Protein AF-A0A5B0KYP2-F1 (afdb_monomer_lite)

pLDDT: mean 80.03, std 15.46, range [41.5, 93.25]

Organism: NCBI:txid2970906

Radius of gyration: 15.23 Å; chains: 1; bounding box: 50×24×40 Å

Foldseek 3Di:
DPDDDPPPPDQDLQNVVCVFANPVRLLVQLLVQCVVVVFKDALLSSLCSSCPPPPQDPVCSVSSSVVSVVSLVVCCVVQQWHDPPPRMIGGD

Secondary structure (DSSP, 8-state):
-PPPPPP---S-HHHHHTTTS-HHHHHHHHHHHHHHTTTEEEHHHHHHHHHTTS---GGGHHHHHHHHHHHHHHHHTTTSEEEEETTEEEE-

Structure (mmCIF, N/CA/C/O backbone):
data_AF-A0A5B0KYP2-F1
#
_entry.id   AF-A0A5B0KYP2-F1
#
loop_
_atom_site.group_PDB
_atom_site.id
_atom_site.type_symbol
_atom_site.label_atom_id
_atom_site.label_alt_id
_atom_site.label_comp_id
_atom_site.label_asym_id
_atom_site.label_entity_id
_atom_site.label_seq_id
_atom_site.pdbx_PDB_ins_code
_atom_site.Cartn_x
_atom_site.Cartn_y
_atom_site.Cartn_z
_atom_site.occupancy
_atom_site.B_iso_or_equiv
_atom_site.auth_seq_id
_atom_site.auth_comp_id
_atom_site.auth_asym_id
_atom_site.auth_atom_id
_atom_site.pdbx_PDB_model_num
ATOM 1 N N . MET A 1 1 ? 38.495 4.312 -25.290 1.00 44.00 1 MET A N 1
ATOM 2 C CA . MET A 1 1 ? 37.580 3.793 -24.250 1.00 44.00 1 MET A CA 1
ATOM 3 C C . MET A 1 1 ? 36.171 4.268 -24.595 1.00 44.00 1 MET A C 1
ATOM 5 O O . MET A 1 1 ? 35.947 5.472 -24.518 1.00 44.00 1 MET A O 1
ATOM 9 N N . PRO A 1 2 ? 35.262 3.404 -25.078 1.00 41.88 2 PRO A N 1
ATOM 10 C CA . PRO A 1 2 ? 33.874 3.793 -25.321 1.00 41.88 2 PRO A CA 1
ATOM 11 C C . PRO A 1 2 ? 33.219 4.209 -23.996 1.00 41.88 2 PRO A C 1
ATOM 13 O O . PRO A 1 2 ? 33.403 3.555 -22.971 1.00 41.88 2 PRO A O 1
ATOM 16 N N . GLY A 1 3 ? 32.543 5.359 -24.017 1.00 41.50 3 GLY A N 1
ATOM 17 C CA . GLY A 1 3 ? 32.042 6.046 -22.832 1.00 41.50 3 GLY A CA 1
ATOM 18 C C . GLY A 1 3 ? 31.070 5.198 -22.016 1.00 41.50 3 GLY A C 1
ATOM 19 O O . GLY A 1 3 ? 30.142 4.601 -22.557 1.00 41.50 3 GLY A O 1
ATOM 20 N N . LEU A 1 4 ? 31.279 5.188 -20.699 1.00 51.16 4 LEU A N 1
ATOM 21 C CA . LEU A 1 4 ? 30.307 4.705 -19.724 1.00 51.16 4 LEU A CA 1
ATOM 22 C C . LEU A 1 4 ? 28.928 5.325 -20.020 1.00 51.16 4 LEU A C 1
ATOM 24 O O . LEU A 1 4 ? 28.847 6.548 -20.201 1.00 51.16 4 LEU A O 1
ATOM 28 N N . PRO A 1 5 ? 27.838 4.535 -20.061 1.00 49.69 5 PRO A N 1
ATOM 29 C CA . PRO A 1 5 ? 26.502 5.093 -20.189 1.00 49.69 5 PRO A CA 1
ATOM 30 C C . PRO A 1 5 ? 26.259 6.034 -19.007 1.00 49.69 5 PRO A C 1
ATOM 32 O O . PRO A 1 5 ? 26.423 5.661 -17.844 1.00 49.69 5 PRO A O 1
ATOM 35 N N . ARG A 1 6 ? 25.918 7.290 -19.319 1.00 54.47 6 ARG A N 1
ATOM 36 C CA . ARG A 1 6 ? 25.629 8.328 -18.325 1.00 54.47 6 ARG A CA 1
ATOM 37 C C . ARG A 1 6 ? 24.571 7.813 -17.341 1.00 54.47 6 ARG A C 1
ATOM 39 O O . ARG A 1 6 ? 23.633 7.140 -17.779 1.00 54.47 6 ARG A O 1
ATOM 46 N N . PRO A 1 7 ? 24.663 8.144 -16.041 1.00 46.56 7 PRO A N 1
ATOM 47 C CA . PRO A 1 7 ? 23.598 7.817 -15.108 1.00 46.56 7 PRO A CA 1
ATOM 48 C C . PRO A 1 7 ? 22.302 8.415 -15.655 1.00 46.56 7 PRO A C 1
ATOM 50 O O . PRO A 1 7 ? 22.231 9.614 -15.924 1.00 46.56 7 PRO A O 1
ATOM 53 N N . VAL A 1 8 ? 21.271 7.586 -15.827 1.00 49.72 8 VAL A N 1
ATOM 54 C CA . VAL A 1 8 ? 19.907 8.029 -16.157 1.00 49.72 8 VAL A CA 1
ATOM 55 C C . VAL A 1 8 ? 19.302 8.689 -14.902 1.00 49.72 8 VAL A C 1
ATOM 57 O O . VAL A 1 8 ? 18.331 8.239 -14.287 1.00 49.72 8 VAL A O 1
ATOM 60 N N . GLY A 1 9 ? 19.946 9.763 -14.453 1.00 46.56 9 GLY A N 1
ATOM 61 C CA . GLY A 1 9 ? 19.478 10.699 -13.450 1.00 46.56 9 GLY A CA 1
ATOM 62 C C . GLY A 1 9 ? 18.681 11.780 -14.160 1.00 46.56 9 GLY A C 1
ATOM 63 O O . GLY A 1 9 ? 19.220 12.828 -14.479 1.00 46.56 9 GLY A O 1
ATOM 64 N N . GLY A 1 10 ? 17.414 11.506 -14.467 1.00 42.56 10 GLY A N 1
ATOM 65 C CA . GLY A 1 10 ? 16.595 12.509 -15.154 1.00 42.56 10 GLY A CA 1
ATOM 66 C C . GLY A 1 10 ? 15.101 12.241 -15.254 1.00 42.56 10 GLY A C 1
ATOM 67 O O . GLY A 1 10 ? 14.360 13.162 -15.567 1.00 42.56 10 GLY A O 1
ATOM 68 N N . LEU A 1 11 ? 14.610 11.034 -14.955 1.00 44.41 11 LEU A N 1
ATOM 69 C CA . LEU A 1 11 ? 13.163 10.849 -14.851 1.00 44.41 11 LEU A CA 1
ATOM 70 C C . LEU A 1 11 ? 12.706 11.322 -13.463 1.00 44.41 11 LEU A C 1
ATOM 72 O O . LEU A 1 11 ? 13.162 10.734 -12.471 1.00 44.41 11 LEU A O 1
ATOM 76 N N . PRO A 1 12 ? 11.838 12.355 -13.356 1.00 52.09 12 PRO A N 1
ATOM 77 C CA . PRO A 1 12 ? 11.250 12.741 -12.076 1.00 52.09 12 PRO A CA 1
ATOM 78 C C . PRO A 1 12 ? 10.646 11.492 -11.431 1.00 52.09 12 PRO A C 1
ATOM 80 O O . PRO A 1 12 ? 10.127 10.634 -12.141 1.00 52.09 12 PRO A O 1
ATOM 83 N N . ARG A 1 13 ? 10.716 11.349 -10.098 1.00 52.84 13 ARG A N 1
ATOM 84 C CA . ARG A 1 13 ? 10.238 10.137 -9.387 1.00 52.84 13 ARG A CA 1
ATOM 85 C C . ARG A 1 13 ? 8.865 9.640 -9.879 1.00 52.84 13 ARG A C 1
ATOM 87 O O . ARG A 1 13 ? 8.660 8.435 -9.917 1.00 52.84 13 ARG A O 1
ATOM 94 N N . ARG A 1 14 ? 7.977 10.551 -10.308 1.00 47.84 14 ARG A N 1
ATOM 95 C CA . ARG A 1 14 ? 6.709 10.243 -10.997 1.00 47.84 14 ARG A CA 1
ATOM 96 C C . ARG A 1 14 ? 6.890 9.443 -12.289 1.00 47.84 14 ARG A C 1
ATOM 98 O O . ARG A 1 14 ? 6.394 8.332 -12.354 1.00 47.84 14 ARG A O 1
ATOM 105 N N . ALA A 1 15 ? 7.700 9.921 -13.233 1.00 51.91 15 ALA A N 1
ATOM 106 C CA . ALA A 1 15 ? 7.956 9.233 -14.498 1.00 51.91 15 ALA A CA 1
ATOM 107 C C . ALA A 1 15 ? 8.652 7.868 -14.324 1.00 51.91 15 ALA A C 1
ATOM 109 O O . ALA A 1 15 ? 8.551 7.008 -15.194 1.00 51.91 15 ALA A O 1
ATOM 110 N N . ARG A 1 16 ? 9.340 7.640 -13.192 1.00 65.19 16 ARG A N 1
ATOM 111 C CA . ARG A 1 16 ? 9.843 6.301 -12.843 1.00 65.19 16 ARG A CA 1
ATOM 112 C C . ARG A 1 16 ? 8.702 5.362 -12.459 1.00 65.19 16 ARG A C 1
ATOM 114 O O . ARG A 1 16 ? 8.666 4.257 -12.970 1.00 65.19 16 ARG A O 1
ATOM 121 N N . ILE A 1 17 ? 7.775 5.790 -11.603 1.00 66.50 17 ILE A N 1
ATOM 122 C CA . ILE A 1 17 ? 6.643 4.957 -11.161 1.00 66.50 17 ILE A CA 1
ATOM 123 C C . ILE A 1 17 ? 5.612 4.771 -12.271 1.00 66.50 17 ILE A C 1
ATOM 125 O O . ILE A 1 17 ? 5.125 3.658 -12.423 1.00 66.50 17 ILE A O 1
ATOM 129 N N . ASP A 1 18 ? 5.353 5.804 -13.081 1.00 70.06 18 ASP A N 1
ATOM 130 C CA . ASP A 1 18 ? 4.405 5.775 -14.207 1.00 70.06 18 ASP A CA 1
ATOM 131 C C . ASP A 1 18 ? 4.718 4.660 -15.220 1.00 70.06 18 ASP A C 1
ATOM 133 O O . ASP A 1 18 ? 3.817 4.177 -15.904 1.00 70.06 18 ASP A O 1
ATOM 137 N N . ARG A 1 19 ? 5.977 4.196 -15.272 1.00 76.25 19 ARG A N 1
ATOM 138 C CA . ARG A 1 19 ? 6.391 3.021 -16.052 1.00 76.25 19 ARG A CA 1
ATOM 139 C C . ARG A 1 19 ? 5.700 1.726 -15.603 1.00 76.25 19 ARG A C 1
ATOM 141 O O . ARG A 1 19 ? 5.469 0.860 -16.439 1.00 76.25 19 ARG A O 1
ATOM 148 N N . TRP A 1 20 ? 5.408 1.580 -14.311 1.00 76.94 20 TRP A N 1
ATOM 149 C CA . TRP A 1 20 ? 4.802 0.376 -13.726 1.00 76.94 20 TRP A CA 1
ATOM 150 C C . TRP A 1 20 ? 3.381 0.597 -13.220 1.00 76.94 20 TRP A C 1
ATOM 152 O O . TRP A 1 20 ? 2.611 -0.355 -13.178 1.00 76.94 20 TRP A O 1
ATOM 162 N N . PHE A 1 21 ? 3.032 1.821 -12.828 1.00 78.69 21 PHE A N 1
ATOM 163 C CA . PHE A 1 21 ? 1.726 2.185 -12.292 1.00 78.69 21 PHE A CA 1
ATOM 164 C C . PHE A 1 21 ? 1.357 3.572 -12.787 1.00 78.69 21 PHE A C 1
ATOM 166 O O . PHE A 1 21 ? 1.991 4.547 -12.390 1.00 78.69 21 PHE A O 1
ATOM 173 N N . LYS A 1 22 ? 0.305 3.692 -13.598 1.00 74.88 22 LYS A N 1
ATOM 174 C CA . LYS A 1 22 ? -0.204 5.016 -13.975 1.00 74.88 22 LYS A CA 1
ATOM 175 C C . LYS A 1 22 ? -0.657 5.767 -12.715 1.00 74.88 22 LYS A C 1
ATOM 177 O O . LYS A 1 22 ? -1.198 5.150 -11.801 1.00 74.88 22 LYS A O 1
ATOM 182 N N . GLY A 1 23 ? -0.497 7.092 -12.677 1.00 70.19 23 GLY A N 1
ATOM 183 C CA . GLY A 1 23 ? -0.834 7.944 -11.521 1.00 70.19 23 GLY A CA 1
ATOM 184 C C . GLY A 1 23 ? -2.065 7.535 -10.678 1.00 70.19 23 GLY A C 1
ATOM 185 O O . GLY A 1 23 ? -1.913 7.347 -9.471 1.00 70.19 23 GLY A O 1
ATOM 186 N N . PRO A 1 24 ? -3.271 7.363 -11.258 1.00 76.81 24 PRO A N 1
ATOM 187 C CA . PRO A 1 24 ? 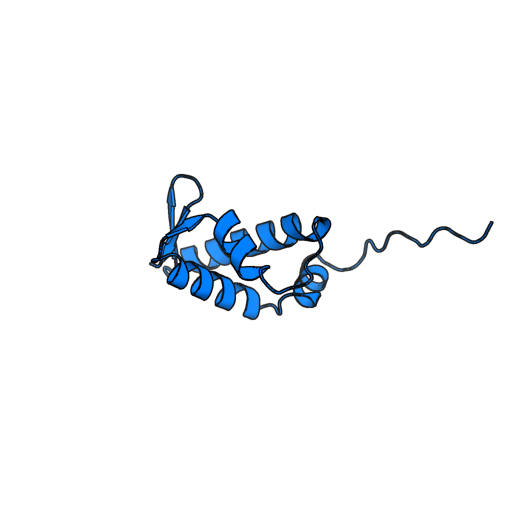-4.461 6.948 -10.501 1.00 76.81 24 PRO A CA 1
ATOM 188 C C . PRO A 1 24 ? -4.548 5.433 -10.230 1.00 76.81 24 PRO A C 1
ATOM 190 O O . PRO A 1 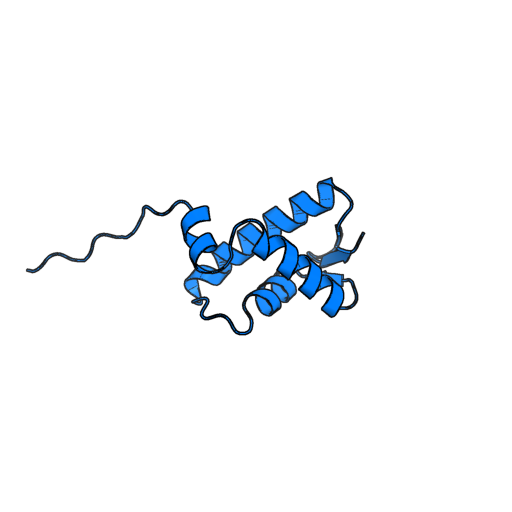24 ? -5.284 5.003 -9.342 1.00 76.81 24 PRO A O 1
ATOM 193 N N . GLU A 1 25 ? -3.811 4.613 -10.978 1.00 87.12 25 GLU A N 1
ATOM 194 C CA . GLU A 1 25 ? -3.840 3.150 -10.891 1.00 87.12 25 GLU A CA 1
ATOM 195 C C . GLU A 1 25 ? -3.264 2.657 -9.563 1.00 87.12 25 GLU A C 1
ATOM 197 O O . GLU A 1 25 ? -3.872 1.809 -8.913 1.00 87.12 25 GLU A O 1
ATOM 202 N N . LEU A 1 26 ? -2.150 3.247 -9.113 1.00 86.81 26 LEU A N 1
ATOM 203 C CA . LEU A 1 26 ? -1.525 2.904 -7.833 1.00 86.81 26 LEU A CA 1
ATOM 204 C C . LEU A 1 26 ? -2.515 3.044 -6.669 1.00 86.81 26 LEU A C 1
ATOM 206 O O . LEU A 1 26 ? -2.630 2.144 -5.844 1.00 86.81 26 LEU A O 1
ATOM 210 N N . GLY A 1 27 ? -3.272 4.144 -6.624 1.00 87.88 27 GLY A N 1
ATOM 211 C CA . GLY A 1 27 ? -4.265 4.368 -5.573 1.00 87.88 27 GLY A CA 1
ATOM 212 C C . GLY A 1 27 ? -5.366 3.312 -5.572 1.00 87.88 27 GLY A C 1
ATOM 213 O O . GLY A 1 27 ? -5.704 2.776 -4.520 1.00 87.88 27 GLY A O 1
ATOM 214 N N . ARG A 1 28 ? -5.881 2.955 -6.754 1.00 90.62 28 ARG A N 1
ATOM 215 C CA . ARG A 1 28 ? -6.909 1.916 -6.884 1.00 90.62 28 ARG A CA 1
ATOM 216 C C . ARG A 1 28 ? -6.395 0.542 -6.454 1.00 90.62 28 ARG A C 1
ATOM 218 O O . ARG A 1 28 ? -7.107 -0.167 -5.752 1.00 90.62 28 ARG A O 1
ATOM 225 N N . LEU A 1 29 ? -5.168 0.189 -6.835 1.00 91.25 29 LEU A N 1
ATOM 226 C CA . LEU A 1 29 ? -4.546 -1.079 -6.449 1.00 91.25 29 LEU A CA 1
ATOM 227 C C . LEU A 1 29 ? -4.279 -1.154 -4.942 1.00 91.25 29 LEU A C 1
ATOM 229 O O . LEU A 1 29 ? -4.481 -2.206 -4.349 1.00 91.25 29 LEU A O 1
ATOM 233 N N . LEU A 1 30 ? -3.880 -0.047 -4.307 1.00 91.44 30 LEU A N 1
ATOM 234 C CA . LEU A 1 30 ? -3.692 0.008 -2.854 1.00 91.44 30 LEU A CA 1
ATOM 235 C C . LEU A 1 30 ? -5.008 -0.206 -2.100 1.00 91.44 30 LEU A C 1
ATOM 237 O O . LEU A 1 30 ? -5.028 -0.950 -1.125 1.00 91.44 30 LEU A O 1
ATOM 241 N N . LEU A 1 31 ? -6.107 0.400 -2.559 1.00 91.06 31 LEU A N 1
ATOM 242 C CA . LEU A 1 31 ? -7.430 0.190 -1.962 1.00 91.06 31 LEU A CA 1
ATOM 243 C C . LEU A 1 31 ? -7.938 -1.241 -2.180 1.00 91.06 31 LEU A C 1
ATOM 245 O O . LEU A 1 31 ? -8.494 -1.841 -1.263 1.00 91.06 31 LEU A O 1
ATOM 249 N N . ASP A 1 32 ? -7.719 -1.809 -3.368 1.00 91.75 32 ASP A N 1
ATOM 250 C CA . ASP A 1 32 ? -8.073 -3.201 -3.664 1.00 91.75 32 ASP A CA 1
ATOM 251 C C . ASP A 1 32 ? -7.272 -4.186 -2.798 1.00 91.75 32 ASP A C 1
ATOM 253 O O . ASP A 1 32 ? -7.844 -5.095 -2.197 1.00 91.75 32 ASP A O 1
ATOM 257 N N . ALA A 1 33 ? -5.964 -3.957 -2.651 1.00 92.25 33 ALA A N 1
ATOM 258 C CA . ALA A 1 33 ? -5.101 -4.730 -1.762 1.00 92.25 33 ALA A CA 1
ATOM 259 C C . ALA A 1 33 ? -5.539 -4.608 -0.294 1.00 92.25 33 ALA A C 1
ATOM 261 O O . ALA A 1 33 ? -5.596 -5.610 0.416 1.00 92.25 33 ALA A O 1
ATOM 262 N N . LEU A 1 34 ? -5.913 -3.406 0.151 1.00 91.06 34 LEU A N 1
ATOM 263 C CA . LEU A 1 34 ? -6.406 -3.171 1.507 1.00 91.06 34 LEU A CA 1
ATOM 264 C C . LEU A 1 34 ? -7.731 -3.902 1.766 1.00 91.06 34 LEU A C 1
ATOM 266 O O . LEU A 1 34 ? -7.903 -4.520 2.816 1.00 91.06 34 LEU A O 1
ATOM 270 N N . ARG A 1 35 ? -8.645 -3.895 0.790 1.00 90.44 35 ARG A N 1
ATOM 271 C CA . ARG A 1 35 ? -9.903 -4.648 0.850 1.00 90.44 35 ARG A CA 1
ATOM 272 C C . ARG A 1 35 ? -9.655 -6.158 0.890 1.00 90.44 35 ARG A C 1
ATOM 274 O O . ARG A 1 35 ? -10.265 -6.846 1.704 1.00 90.44 35 ARG A O 1
ATOM 281 N N . LYS A 1 36 ? -8.749 -6.671 0.052 1.00 90.38 36 LYS A N 1
ATOM 282 C CA . LYS A 1 36 ? -8.349 -8.091 0.038 1.00 90.38 36 LYS A CA 1
ATOM 283 C C . LYS A 1 36 ? -7.692 -8.532 1.345 1.00 90.38 36 LYS A C 1
ATOM 285 O O . LYS A 1 36 ? -7.890 -9.665 1.763 1.00 90.38 36 LYS A O 1
ATOM 290 N N . ALA A 1 37 ? -6.973 -7.635 2.016 1.00 88.00 37 ALA A N 1
ATOM 291 C CA . ALA A 1 37 ? -6.367 -7.877 3.323 1.00 88.00 37 ALA A CA 1
ATOM 292 C C . ALA A 1 37 ? -7.368 -7.832 4.500 1.00 88.00 37 ALA A C 1
ATOM 294 O O . ALA A 1 37 ? -6.953 -7.843 5.655 1.00 88.00 37 ALA A O 1
ATOM 295 N N . GLY A 1 38 ? -8.679 -7.760 4.242 1.00 84.56 38 GLY A N 1
ATOM 296 C CA . GLY A 1 38 ? -9.697 -7.705 5.297 1.00 84.56 38 GLY A CA 1
ATOM 297 C C . GLY A 1 38 ? -9.855 -6.320 5.927 1.00 84.56 38 GLY A C 1
ATOM 298 O O . GLY A 1 38 ? -10.361 -6.200 7.040 1.00 84.56 38 GLY A O 1
ATOM 299 N N . GLY A 1 39 ? -9.423 -5.267 5.229 1.00 84.12 39 GLY A N 1
ATOM 300 C CA . GLY A 1 39 ? -9.610 -3.883 5.654 1.00 84.12 39 GLY A CA 1
ATOM 301 C C . GLY A 1 39 ? -8.535 -3.349 6.596 1.00 84.12 39 GLY A C 1
ATOM 302 O O . GLY A 1 39 ? -8.696 -2.227 7.060 1.00 84.12 39 GLY A O 1
ATOM 303 N N . SER A 1 40 ? -7.454 -4.093 6.865 1.00 89.62 40 SER A N 1
ATOM 304 C CA . SER A 1 40 ? -6.277 -3.605 7.597 1.00 89.62 40 SER A CA 1
ATOM 305 C C . SER A 1 40 ? -4.985 -4.203 7.035 1.00 89.62 40 SER A C 1
ATOM 307 O O . SER A 1 40 ? -4.865 -5.421 6.930 1.00 89.62 40 SER A O 1
ATOM 309 N N . ALA A 1 41 ? -4.013 -3.369 6.664 1.00 91.94 41 ALA A N 1
ATOM 310 C CA . ALA A 1 41 ? -2.725 -3.827 6.141 1.00 91.94 41 ALA A CA 1
ATOM 311 C C . ALA A 1 41 ? -1.610 -2.798 6.350 1.00 91.94 41 ALA A C 1
ATOM 313 O O . ALA A 1 41 ? -1.835 -1.588 6.323 1.00 91.94 41 ALA A O 1
ATOM 314 N N . SER A 1 42 ? -0.374 -3.274 6.498 1.00 93.25 42 SER A N 1
ATOM 315 C CA . SER A 1 42 ? 0.807 -2.402 6.495 1.00 93.25 42 SER A CA 1
ATOM 316 C C . SER A 1 42 ? 1.117 -1.889 5.090 1.00 93.25 42 SER A C 1
ATOM 318 O O . SER A 1 42 ? 0.839 -2.566 4.097 1.00 93.25 42 SER A O 1
ATOM 320 N N . THR A 1 43 ? 1.792 -0.739 4.985 1.00 91.00 43 THR A N 1
ATOM 321 C CA . THR A 1 43 ? 2.276 -0.250 3.681 1.00 91.00 43 THR A CA 1
ATOM 322 C C . THR A 1 43 ? 3.099 -1.314 2.946 1.00 91.00 43 THR A C 1
ATOM 324 O O . THR A 1 43 ? 2.948 -1.476 1.740 1.00 91.00 43 THR A O 1
ATOM 327 N N . GLY A 1 44 ? 3.945 -2.069 3.656 1.00 90.88 44 GLY A N 1
ATOM 328 C CA . GLY A 1 44 ? 4.773 -3.119 3.057 1.00 90.88 44 GLY A CA 1
ATOM 329 C C . GLY A 1 44 ? 3.953 -4.260 2.449 1.00 90.88 44 GLY A C 1
ATOM 330 O O . GLY A 1 44 ? 4.246 -4.695 1.337 1.00 90.88 44 GLY A O 1
ATOM 331 N N . GLN A 1 45 ? 2.895 -4.706 3.134 1.00 91.75 45 GLN A N 1
ATOM 332 C CA . GLN A 1 45 ? 1.970 -5.710 2.595 1.00 91.75 45 GLN A CA 1
ATOM 333 C C . GLN A 1 45 ? 1.225 -5.185 1.368 1.00 91.75 45 GLN A C 1
ATOM 335 O O . GLN A 1 45 ? 1.131 -5.892 0.367 1.00 91.75 45 GLN A O 1
ATOM 340 N N . LEU A 1 46 ? 0.759 -3.934 1.418 1.00 92.19 46 LEU A N 1
ATOM 341 C CA . LEU A 1 46 ? 0.084 -3.297 0.290 1.00 92.19 46 LEU A CA 1
ATOM 342 C C . LEU A 1 46 ? 1.017 -3.178 -0.919 1.00 92.19 46 LEU A C 1
ATOM 344 O O . LEU A 1 46 ? 0.658 -3.598 -2.009 1.00 92.19 46 LEU A O 1
ATOM 348 N N . VAL A 1 47 ? 2.243 -2.683 -0.735 1.00 91.31 47 VAL A N 1
ATOM 349 C CA . VAL A 1 47 ? 3.240 -2.585 -1.813 1.00 91.31 47 VAL A CA 1
ATOM 350 C C . VAL A 1 47 ? 3.552 -3.957 -2.397 1.00 91.31 47 VAL A C 1
ATOM 352 O O . VAL A 1 47 ? 3.609 -4.091 -3.615 1.00 91.31 47 VAL A O 1
ATOM 355 N N . ARG A 1 48 ? 3.712 -4.989 -1.559 1.00 91.00 48 ARG A N 1
ATOM 356 C CA . ARG A 1 48 ? 3.956 -6.355 -2.033 1.00 91.00 48 ARG A CA 1
ATOM 357 C C . ARG A 1 48 ? 2.805 -6.862 -2.898 1.00 91.00 48 ARG A C 1
ATOM 359 O O . ARG A 1 48 ? 3.075 -7.350 -3.986 1.00 91.00 48 ARG A O 1
ATOM 366 N N . ALA A 1 49 ? 1.560 -6.690 -2.455 1.00 91.00 49 ALA A N 1
ATOM 367 C CA . ALA A 1 49 ? 0.373 -7.095 -3.209 1.00 91.00 49 ALA A CA 1
ATOM 368 C C . ALA A 1 49 ? 0.212 -6.309 -4.523 1.00 91.00 49 ALA A C 1
ATOM 370 O O . ALA A 1 49 ? -0.214 -6.850 -5.535 1.00 91.00 49 ALA A O 1
ATOM 371 N N . VAL A 1 50 ? 0.574 -5.025 -4.527 1.00 89.81 50 VAL A N 1
ATOM 372 C CA . VAL A 1 50 ? 0.490 -4.165 -5.716 1.00 89.81 50 VAL A CA 1
ATOM 373 C C . VAL A 1 50 ? 1.603 -4.470 -6.731 1.00 89.81 50 VAL A C 1
ATOM 375 O O . VAL A 1 50 ? 1.388 -4.353 -7.938 1.00 89.81 50 VAL A O 1
ATOM 378 N N . CYS A 1 51 ? 2.784 -4.869 -6.258 1.00 88.88 51 CYS A N 1
ATOM 379 C CA . CYS A 1 51 ? 3.898 -5.320 -7.095 1.00 88.88 51 CYS A CA 1
ATOM 380 C C . CYS A 1 51 ? 3.769 -6.787 -7.532 1.00 88.88 51 CYS A C 1
ATOM 382 O O . CYS A 1 51 ? 4.475 -7.206 -8.447 1.00 88.88 51 CYS A O 1
ATOM 384 N N . GLU A 1 52 ? 2.904 -7.574 -6.893 1.00 86.62 52 GLU A N 1
ATOM 385 C CA . GLU A 1 52 ? 2.685 -8.976 -7.234 1.00 86.62 52 GLU A CA 1
ATOM 386 C C . GLU A 1 52 ? 2.191 -9.113 -8.682 1.00 86.62 52 GLU A C 1
ATOM 388 O O . GLU A 1 52 ? 1.295 -8.398 -9.131 1.00 86.62 52 GLU A O 1
ATOM 393 N N . GLY A 1 53 ? 2.830 -10.003 -9.447 1.00 80.44 53 GLY A N 1
ATOM 394 C CA . GLY A 1 53 ? 2.537 -10.194 -10.871 1.00 80.44 53 GLY A CA 1
ATOM 395 C C . GLY A 1 53 ? 3.055 -9.086 -11.798 1.00 80.44 53 GLY A C 1
ATOM 396 O O . GLY A 1 53 ? 2.760 -9.116 -12.990 1.00 80.44 53 GLY A O 1
ATOM 397 N N . ARG A 1 54 ? 3.834 -8.119 -11.290 1.00 82.69 54 ARG A N 1
ATOM 398 C CA . ARG A 1 54 ? 4.484 -7.075 -12.095 1.00 82.69 54 ARG A CA 1
ATOM 399 C C . ARG A 1 54 ? 5.999 -7.229 -12.053 1.00 82.69 54 ARG A C 1
ATOM 401 O O . ARG A 1 54 ? 6.578 -7.491 -11.002 1.00 82.69 54 ARG A O 1
ATOM 408 N N . GLU A 1 55 ? 6.663 -6.972 -13.177 1.00 83.38 55 GLU A N 1
ATOM 409 C CA . GLU A 1 55 ? 8.130 -6.925 -13.269 1.00 83.38 55 GLU A CA 1
ATOM 410 C C . GLU A 1 55 ? 8.685 -5.615 -12.674 1.00 83.38 55 GLU A C 1
ATOM 412 O O . GLU A 1 55 ? 9.304 -4.786 -13.352 1.00 83.38 55 GLU A O 1
ATOM 417 N N . VAL A 1 56 ? 8.415 -5.388 -11.385 1.00 82.94 56 VAL A N 1
ATOM 418 C CA . VAL A 1 56 ? 8.977 -4.272 -10.623 1.00 82.94 56 VAL A CA 1
ATOM 419 C C . VAL A 1 56 ? 10.342 -4.707 -10.090 1.00 82.94 56 VAL A C 1
ATOM 421 O O . VAL A 1 56 ? 10.417 -5.614 -9.262 1.00 82.94 56 VAL A O 1
ATOM 424 N N . PRO A 1 57 ? 11.445 -4.082 -10.527 1.00 83.12 57 PRO A N 1
ATOM 425 C CA . PRO A 1 57 ? 12.766 -4.476 -10.067 1.00 83.12 57 PRO A CA 1
ATOM 426 C C . PRO A 1 57 ? 12.975 -4.093 -8.596 1.00 83.12 57 PRO A C 1
ATOM 428 O O . PRO A 1 57 ? 12.491 -3.057 -8.140 1.00 83.12 57 PRO A O 1
ATOM 431 N N . ASN A 1 58 ? 13.774 -4.879 -7.866 1.00 82.69 58 ASN A N 1
ATOM 432 C CA . ASN A 1 58 ? 14.025 -4.681 -6.428 1.00 82.69 58 ASN A CA 1
ATOM 433 C C . ASN A 1 58 ? 14.480 -3.255 -6.072 1.00 82.69 58 ASN A C 1
ATOM 435 O O . ASN A 1 58 ? 14.064 -2.702 -5.057 1.00 82.69 58 ASN A O 1
ATOM 439 N N . TRP A 1 59 ? 15.283 -2.621 -6.933 1.00 83.81 59 TRP A N 1
ATOM 440 C CA . TRP A 1 59 ? 15.743 -1.243 -6.728 1.00 83.81 59 TRP A CA 1
ATOM 441 C C . TRP A 1 59 ? 14.609 -0.204 -6.788 1.00 83.81 59 TRP A C 1
ATOM 443 O O . TRP A 1 59 ? 14.754 0.893 -6.248 1.00 83.81 59 TRP A O 1
ATOM 453 N N . ALA A 1 60 ? 13.485 -0.521 -7.440 1.00 82.44 60 ALA A N 1
ATOM 454 C CA . ALA A 1 60 ? 12.322 0.354 -7.565 1.00 82.44 60 ALA A CA 1
ATOM 455 C C . ALA A 1 60 ? 11.324 0.190 -6.409 1.00 82.44 60 ALA A C 1
ATOM 457 O O . ALA A 1 60 ? 10.520 1.096 -6.184 1.00 82.44 60 ALA A O 1
ATOM 458 N N . ILE A 1 61 ? 11.402 -0.896 -5.630 1.00 84.94 61 ILE A N 1
ATOM 459 C CA . ILE A 1 61 ? 10.508 -1.151 -4.489 1.00 84.94 61 ILE A CA 1
ATOM 460 C C . ILE A 1 61 ? 10.475 0.027 -3.499 1.00 84.94 61 ILE A C 1
ATOM 462 O O . ILE A 1 61 ? 9.376 0.483 -3.194 1.00 84.94 61 ILE A O 1
ATOM 466 N N . PRO A 1 62 ? 11.606 0.633 -3.072 1.00 85.81 62 PRO A N 1
ATOM 467 C CA . PRO A 1 62 ? 11.570 1.799 -2.182 1.00 85.81 62 PRO A CA 1
ATOM 468 C C . PRO A 1 62 ? 10.828 3.002 -2.780 1.00 85.81 62 PRO A C 1
ATOM 470 O O . PRO A 1 62 ? 10.154 3.748 -2.068 1.00 85.81 62 PRO A O 1
ATOM 473 N N . VAL A 1 63 ? 10.932 3.188 -4.100 1.00 85.50 63 VAL A N 1
ATOM 474 C CA . VAL A 1 63 ? 10.270 4.279 -4.826 1.00 85.50 63 VAL A CA 1
ATOM 475 C C . VAL A 1 63 ? 8.754 4.062 -4.839 1.00 85.50 63 VAL A C 1
ATOM 477 O O . VAL A 1 63 ? 8.005 5.002 -4.568 1.00 85.50 63 VAL A O 1
ATOM 480 N N . VAL A 1 64 ? 8.311 2.824 -5.085 1.00 87.38 64 VAL A N 1
ATOM 481 C CA . VAL A 1 64 ? 6.896 2.430 -5.009 1.00 87.38 64 VAL A CA 1
ATOM 482 C C . VAL A 1 64 ? 6.373 2.579 -3.581 1.00 87.38 64 VAL A C 1
ATOM 484 O O . VAL A 1 64 ? 5.318 3.177 -3.394 1.00 87.38 64 VAL A O 1
ATOM 487 N N . THR A 1 65 ? 7.135 2.148 -2.571 1.00 89.62 65 THR A N 1
ATOM 488 C CA . THR A 1 65 ? 6.764 2.304 -1.157 1.00 89.62 65 THR A CA 1
ATOM 489 C C . THR A 1 65 ? 6.535 3.763 -0.788 1.00 89.62 65 THR A C 1
ATOM 491 O O . THR A 1 65 ? 5.474 4.094 -0.269 1.00 89.62 65 THR A O 1
ATO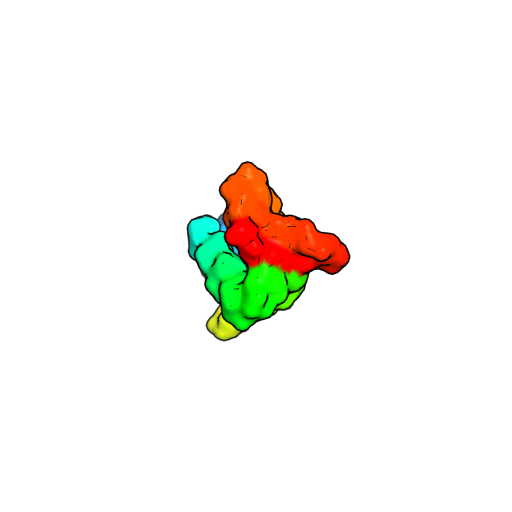M 494 N N . THR A 1 66 ? 7.458 4.669 -1.129 1.00 88.94 66 THR A N 1
ATOM 495 C CA . THR A 1 66 ? 7.281 6.106 -0.842 1.00 88.94 66 THR A CA 1
ATOM 496 C C . THR A 1 66 ? 6.027 6.680 -1.515 1.00 88.94 66 THR A C 1
ATOM 498 O O . THR A 1 66 ? 5.329 7.521 -0.944 1.00 88.94 66 THR A O 1
ATOM 501 N N . ALA A 1 67 ? 5.719 6.257 -2.744 1.00 88.00 67 ALA A N 1
ATOM 502 C CA . ALA A 1 67 ? 4.512 6.711 -3.429 1.00 88.00 67 ALA A CA 1
ATOM 503 C C . ALA A 1 67 ? 3.234 6.112 -2.840 1.00 88.00 67 ALA A C 1
ATOM 505 O O . ALA A 1 67 ? 2.228 6.819 -2.751 1.00 88.00 67 ALA A O 1
ATOM 506 N N . ALA A 1 68 ? 3.280 4.855 -2.398 1.00 89.94 68 ALA A N 1
ATOM 507 C CA . ALA A 1 68 ? 2.183 4.215 -1.693 1.00 89.94 68 ALA A CA 1
ATOM 508 C C . ALA A 1 68 ? 1.883 4.942 -0.380 1.00 89.94 68 ALA A C 1
ATOM 510 O O . ALA A 1 68 ? 0.744 5.343 -0.168 1.00 89.94 68 ALA A O 1
ATOM 511 N N . GLU A 1 69 ? 2.896 5.238 0.440 1.00 90.50 69 GLU A N 1
ATOM 512 C CA . GLU A 1 69 ? 2.723 6.020 1.674 1.00 90.50 69 GLU A CA 1
ATOM 513 C C . GLU A 1 69 ? 2.104 7.389 1.409 1.00 90.50 69 GLU A C 1
ATOM 515 O O . GLU A 1 69 ? 1.179 7.809 2.104 1.00 90.50 69 GLU A O 1
ATOM 520 N N . ARG A 1 70 ? 2.589 8.098 0.384 1.00 90.38 70 ARG A N 1
ATOM 521 C CA . ARG A 1 70 ? 2.049 9.410 0.017 1.00 90.38 70 ARG A CA 1
ATOM 522 C C . ARG A 1 70 ? 0.586 9.317 -0.418 1.00 90.38 70 ARG A C 1
ATOM 524 O O . ARG A 1 70 ? -0.207 10.185 -0.062 1.00 90.38 70 ARG A O 1
ATOM 531 N N . THR A 1 71 ? 0.241 8.277 -1.168 1.00 90.19 71 THR A N 1
ATOM 532 C CA . THR A 1 71 ? -1.128 8.017 -1.628 1.00 90.19 71 THR A CA 1
ATOM 533 C C . THR A 1 71 ? -2.048 7.657 -0.462 1.00 90.19 71 THR A C 1
ATOM 535 O O . THR A 1 71 ? -3.130 8.222 -0.344 1.00 90.19 71 THR A O 1
ATOM 538 N N . LEU A 1 72 ? -1.594 6.803 0.457 1.00 90.38 72 LEU A N 1
ATOM 539 C CA . LEU A 1 72 ? -2.341 6.421 1.658 1.00 90.38 72 LEU A CA 1
ATOM 540 C C . LEU A 1 72 ? -2.568 7.616 2.591 1.00 90.38 72 LEU A C 1
ATOM 542 O O . LEU A 1 72 ? -3.684 7.826 3.052 1.00 90.38 72 LEU A O 1
ATOM 546 N N . ARG A 1 73 ? -1.568 8.488 2.779 1.00 91.12 73 ARG A N 1
ATOM 547 C CA . ARG A 1 73 ? -1.754 9.759 3.504 1.00 91.12 73 ARG A CA 1
ATOM 548 C C . ARG A 1 73 ? -2.775 10.674 2.825 1.00 91.12 73 ARG A C 1
ATOM 550 O O . ARG A 1 73 ? -3.575 11.306 3.507 1.00 91.12 73 ARG A O 1
ATOM 557 N N . TRP A 1 74 ? -2.757 10.754 1.495 1.00 91.12 74 TRP A N 1
ATOM 558 C CA . TRP A 1 74 ? -3.721 11.550 0.726 1.00 91.12 74 TR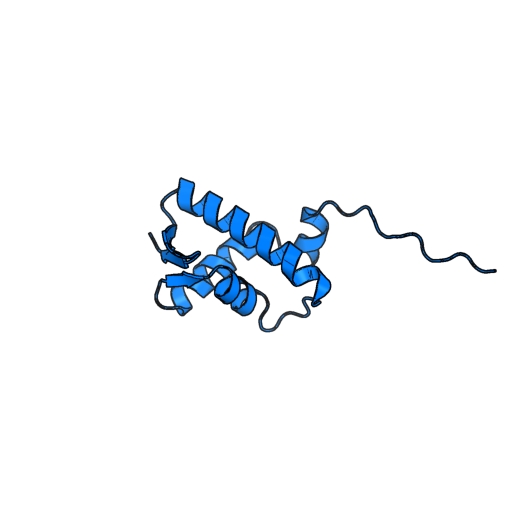P A CA 1
ATOM 559 C C . TRP A 1 74 ? -5.155 11.009 0.841 1.00 91.12 74 TRP A C 1
ATOM 561 O O . TRP A 1 74 ? -6.098 11.801 0.906 1.00 91.12 74 TRP A O 1
ATOM 571 N N . PHE A 1 75 ? -5.312 9.682 0.900 1.00 91.88 75 PHE A N 1
ATOM 572 C CA . PHE A 1 75 ? -6.580 9.014 1.193 1.00 91.88 75 PHE A CA 1
ATOM 573 C C . PHE A 1 75 ? -7.031 9.244 2.638 1.00 91.88 75 PHE A C 1
ATOM 575 O O . PHE A 1 75 ? -8.213 9.496 2.862 1.00 91.88 75 PHE A O 1
ATOM 582 N N . ALA A 1 76 ? -6.105 9.246 3.598 1.00 91.12 76 ALA A N 1
ATOM 583 C CA . ALA A 1 76 ? -6.427 9.502 4.997 1.00 91.12 76 ALA A CA 1
ATOM 584 C C . ALA A 1 76 ? -6.921 10.922 5.256 1.00 91.12 76 ALA A C 1
ATOM 586 O O . ALA A 1 76 ? -7.895 11.118 5.970 1.00 91.12 76 ALA A O 1
ATOM 587 N N . GLN A 1 77 ? -6.353 11.914 4.569 1.00 91.81 77 GLN A N 1
ATOM 588 C CA . GLN A 1 77 ? -6.874 13.287 4.590 1.00 91.81 77 GLN A CA 1
ATOM 589 C C . GLN A 1 77 ? -8.310 13.414 4.047 1.00 91.81 77 GLN A C 1
ATOM 591 O O . GLN A 1 77 ? -8.940 14.448 4.235 1.00 91.81 77 GLN A O 1
ATOM 596 N N . ARG A 1 78 ? -8.810 12.396 3.337 1.00 90.88 78 ARG A N 1
ATOM 597 C CA . ARG A 1 78 ? -10.155 12.345 2.742 1.00 90.88 78 ARG A CA 1
ATOM 598 C C . ARG A 1 78 ? -11.091 11.373 3.458 1.00 90.88 78 ARG A C 1
ATOM 600 O O . ARG A 1 78 ? -12.201 11.182 2.978 1.00 90.88 78 ARG A O 1
ATOM 607 N N . GLY A 1 79 ? -10.641 10.739 4.543 1.00 89.06 79 GLY A N 1
ATOM 608 C CA . GLY A 1 79 ? -11.421 9.737 5.273 1.00 89.06 79 GLY A CA 1
ATOM 609 C C . GLY A 1 79 ? -11.632 8.421 4.519 1.00 89.06 79 GLY A C 1
ATOM 610 O O . GLY A 1 79 ? -12.539 7.677 4.852 1.00 89.06 79 GLY A O 1
ATOM 611 N N . VAL A 1 80 ? -10.836 8.125 3.483 1.00 89.81 80 VAL A N 1
ATOM 612 C CA . VAL A 1 80 ? -10.955 6.858 2.726 1.00 89.81 80 VAL A CA 1
ATOM 613 C C . VAL A 1 80 ? -10.224 5.713 3.437 1.00 89.81 80 VAL A C 1
ATOM 615 O O . VAL A 1 80 ? -10.607 4.550 3.331 1.00 89.81 80 VAL A O 1
ATOM 618 N N . VAL A 1 81 ? -9.132 6.035 4.131 1.00 91.81 81 VAL A N 1
ATOM 619 C CA . VAL A 1 81 ? -8.350 5.094 4.942 1.00 91.81 81 VAL A CA 1
ATOM 620 C C . VAL A 1 81 ? -7.923 5.780 6.230 1.00 91.81 81 VAL A C 1
ATOM 622 O O . VAL A 1 81 ? -7.750 6.991 6.245 1.00 91.81 81 VAL A O 1
ATOM 625 N N . GLU A 1 82 ? -7.666 5.033 7.290 1.00 90.75 82 GLU A N 1
ATOM 626 C CA . GLU A 1 82 ? -7.206 5.584 8.563 1.00 90.75 82 GLU A CA 1
ATOM 627 C C . GLU A 1 82 ? -5.922 4.892 9.029 1.00 90.75 82 GLU A C 1
ATOM 629 O O . GLU A 1 82 ? -5.762 3.685 8.834 1.00 90.75 82 GLU A O 1
ATOM 634 N N . PRO A 1 83 ? -4.966 5.613 9.636 1.00 88.69 83 PRO A N 1
ATOM 635 C CA . PRO A 1 83 ? -3.813 4.977 10.258 1.00 88.69 83 PRO A CA 1
ATOM 636 C C . PRO A 1 83 ? -4.255 4.210 11.516 1.00 88.69 83 PRO A C 1
ATOM 638 O O . PRO A 1 83 ? -4.736 4.803 12.475 1.00 88.69 83 PRO A O 1
ATOM 641 N N . ALA A 1 84 ? -4.039 2.895 11.541 1.00 83.06 84 ALA A N 1
ATOM 642 C CA . ALA A 1 84 ? -4.421 2.009 12.648 1.00 83.06 84 ALA A CA 1
ATOM 643 C C . ALA A 1 84 ? -3.306 1.801 13.697 1.00 83.06 84 ALA A C 1
ATOM 645 O O . ALA A 1 84 ? -3.415 0.934 14.561 1.00 83.06 84 ALA A O 1
ATOM 646 N N . GLY A 1 85 ? -2.226 2.588 13.630 1.00 77.56 85 GLY A N 1
ATOM 647 C CA . GLY A 1 85 ? -1.036 2.431 14.476 1.00 77.56 85 GLY A CA 1
ATOM 648 C C . GLY A 1 85 ? -0.027 1.419 13.915 1.00 77.56 85 GLY A C 1
ATOM 649 O O . GLY A 1 85 ? -0.337 0.642 13.019 1.00 77.56 85 GLY A O 1
ATOM 650 N N . ALA A 1 86 ? 1.225 1.476 14.385 1.00 78.44 86 ALA A N 1
ATOM 651 C CA . ALA A 1 86 ? 2.320 0.581 13.963 1.00 78.44 86 ALA A CA 1
ATOM 652 C C . ALA A 1 86 ? 2.577 0.499 12.434 1.00 78.44 86 ALA A C 1
ATOM 654 O O . ALA A 1 86 ? 3.077 -0.505 11.932 1.00 78.44 86 ALA A O 1
ATOM 655 N N . GLY A 1 87 ? 2.238 1.550 11.675 1.00 81.19 87 GLY A N 1
ATOM 656 C CA . GLY A 1 87 ? 2.378 1.561 10.210 1.00 81.19 87 GLY A CA 1
ATOM 657 C C . GLY A 1 87 ? 1.296 0.772 9.460 1.00 81.19 87 GLY A C 1
ATOM 658 O O . GLY A 1 87 ? 1.457 0.494 8.268 1.00 81.19 87 GLY A O 1
ATOM 659 N N . LEU A 1 88 ? 0.208 0.412 10.147 1.00 88.31 88 LEU A N 1
ATOM 660 C CA . LEU A 1 88 ? -0.987 -0.190 9.567 1.00 88.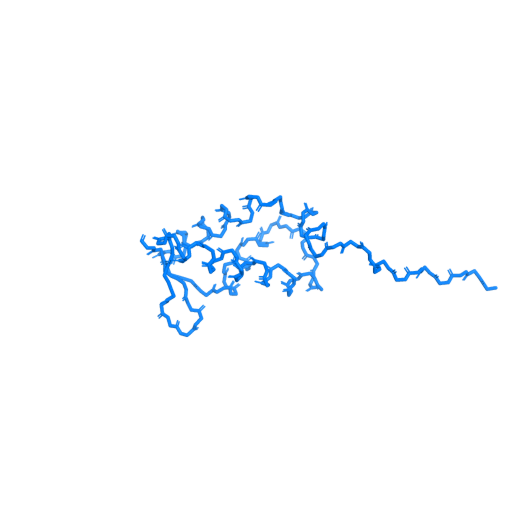31 88 LEU A CA 1
ATOM 661 C C . LEU A 1 88 ? -1.956 0.885 9.071 1.00 88.31 88 LEU A C 1
ATOM 663 O O . LEU A 1 88 ? -2.106 1.949 9.675 1.00 88.31 88 LEU A O 1
ATOM 667 N N . TRP A 1 89 ? -2.645 0.560 7.987 1.00 91.69 89 TRP A N 1
ATOM 668 C CA . TRP A 1 89 ? -3.727 1.339 7.404 1.00 91.69 89 TRP A CA 1
ATOM 669 C C . TRP A 1 89 ? -4.999 0.521 7.465 1.00 91.69 89 TRP A C 1
ATOM 671 O O . TRP A 1 89 ? -4.961 -0.677 7.199 1.00 91.69 89 TRP A O 1
ATOM 681 N N . ARG A 1 90 ? -6.112 1.173 7.776 1.00 89.06 90 ARG A N 1
ATOM 682 C CA . ARG A 1 90 ? -7.451 0.602 7.793 1.00 89.06 90 ARG A CA 1
ATOM 683 C C . ARG A 1 90 ? -8.304 1.252 6.718 1.00 89.06 90 ARG A C 1
ATOM 685 O O . ARG A 1 90 ? -8.088 2.419 6.417 1.00 89.06 90 ARG A O 1
ATOM 692 N N . ALA A 1 91 ? -9.259 0.533 6.143 1.00 86.50 91 ALA A N 1
ATOM 693 C CA . ALA A 1 91 ? -10.323 1.186 5.383 1.00 86.50 91 ALA A CA 1
ATOM 694 C C . ALA A 1 91 ? -11.173 2.039 6.346 1.00 86.50 91 ALA A C 1
ATOM 696 O O . ALA A 1 91 ? -11.523 1.541 7.420 1.00 86.50 91 ALA A O 1
ATOM 697 N N . GLY A 1 92 ? -11.400 3.307 5.986 1.00 75.50 92 GLY A N 1
ATOM 698 C CA . GLY A 1 92 ? -12.272 4.236 6.715 1.00 75.50 92 GLY A CA 1
ATOM 699 C C . GLY A 1 92 ? -13.745 4.025 6.393 1.00 75.50 92 GLY A C 1
ATOM 700 O O . GLY A 1 92 ? -14.035 3.332 5.387 1.00 75.50 9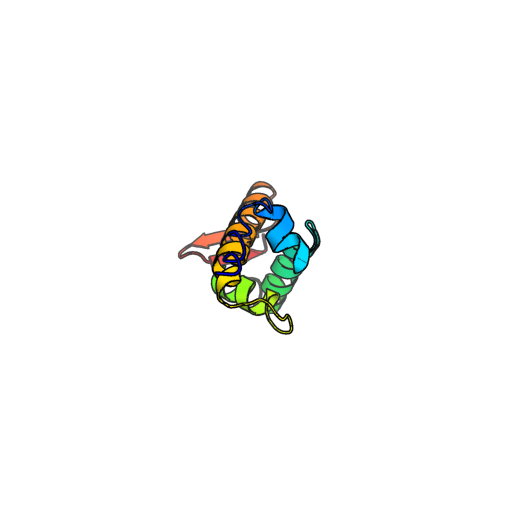2 GLY A O 1
#

Sequence (92 aa):
MPGLPRPVGGLPRRARIDRWFKGPELGRLLLDALRKAGGSASTGQLVRAVCEGREVPNWAIPVVTTAAERTLRWFAQRGVVEPAGAGLWRAG